Protein AF-A0A7Z7N6D3-F1 (afdb_monomer_lite)

Sequence (95 aa):
MSTLKFSQSADIDGAKLLPSHLADSELDHLERVIESFARSNKPHMLGWLDDGYWQKRVRTLAEENDLVATQRQRVLRLLDLLERKAVLSERSRAA

Secondary structure (DSSP, 8-state):
------------SS--PBPHHHHHHHHHHHHHHHHHHHH---TTTTTT--HHHHHHHHHHHHHHB---HHHHHHHHHHHHHHHHHHHHHHHHH--

pLDDT: mean 77.58, std 18.06, range [36.41, 97.5]

Organism: NCBI:txid1777142

Radius of gyration: 15.86 Å; chains: 1; bounding box: 35×38×42 Å

Structure (mmCIF, N/CA/C/O backbone):
data_AF-A0A7Z7N6D3-F1
#
_entry.id   AF-A0A7Z7N6D3-F1
#
loop_
_atom_site.group_PDB
_atom_site.id
_atom_site.type_symbol
_atom_site.label_atom_id
_atom_site.label_alt_id
_atom_site.label_comp_id
_atom_site.label_asym_id
_atom_site.label_entity_id
_atom_site.label_seq_id
_atom_site.pdbx_PDB_ins_code
_atom_site.Cartn_x
_atom_site.Cartn_y
_atom_site.Cartn_z
_atom_site.occupancy
_atom_site.B_iso_or_equiv
_atom_site.auth_seq_id
_atom_site.auth_comp_id
_atom_site.auth_asym_id
_atom_site.auth_atom_id
_atom_site.pdbx_PDB_model_num
ATOM 1 N N . MET A 1 1 ? -15.584 30.157 -0.700 1.00 36.41 1 MET A N 1
ATOM 2 C CA . MET A 1 1 ? -16.123 28.813 -0.399 1.00 36.41 1 MET A CA 1
ATOM 3 C C . MET A 1 1 ? -15.559 27.867 -1.451 1.00 36.41 1 MET A C 1
ATOM 5 O O . MET A 1 1 ? -15.897 28.050 -2.604 1.00 36.41 1 MET A O 1
ATOM 9 N N . SER A 1 2 ? -14.627 26.951 -1.223 1.00 38.88 2 SER A N 1
ATOM 10 C CA . SER A 1 2 ? -13.897 26.524 -0.032 1.00 38.88 2 SER A CA 1
ATOM 11 C C . SER A 1 2 ? -12.512 26.076 -0.506 1.00 38.88 2 SER A C 1
ATOM 13 O O . SER A 1 2 ? -12.404 25.261 -1.416 1.00 38.88 2 SER A O 1
ATOM 15 N N . THR A 1 3 ? -11.457 26.630 0.081 1.00 43.69 3 THR A N 1
ATOM 16 C CA . THR A 1 3 ? -10.079 26.155 -0.071 1.00 43.69 3 THR A CA 1
ATOM 17 C C . THR A 1 3 ? -9.839 25.059 0.955 1.00 43.69 3 THR A C 1
ATOM 19 O O . THR A 1 3 ? -9.786 25.355 2.146 1.00 43.69 3 THR A O 1
ATOM 22 N N . LEU A 1 4 ? -9.658 23.815 0.517 1.00 44.19 4 LEU A N 1
ATOM 23 C CA . LEU A 1 4 ? -9.036 22.784 1.348 1.00 44.19 4 LEU A CA 1
ATOM 24 C C . LEU A 1 4 ? -7.633 22.532 0.809 1.00 44.19 4 LEU A C 1
ATOM 26 O O . LEU A 1 4 ? -7.397 21.709 -0.070 1.00 44.19 4 LEU A O 1
ATOM 30 N N . LYS A 1 5 ? -6.710 23.340 1.326 1.00 43.78 5 LYS A N 1
ATOM 31 C CA . LYS A 1 5 ? -5.272 23.168 1.184 1.00 43.78 5 LYS A CA 1
ATOM 32 C C . LYS A 1 5 ? -4.831 22.287 2.349 1.00 43.78 5 LYS A C 1
ATOM 34 O O . LYS A 1 5 ? -4.609 22.792 3.443 1.00 43.78 5 LYS A O 1
ATOM 39 N N . PHE A 1 6 ? -4.745 20.978 2.128 1.00 46.53 6 PHE A N 1
ATOM 40 C CA . PHE A 1 6 ? -4.064 20.084 3.063 1.00 46.53 6 PHE A CA 1
ATOM 41 C C . PHE A 1 6 ? -2.556 20.256 2.870 1.00 46.53 6 PHE A C 1
ATOM 43 O O . PHE A 1 6 ? -1.911 19.549 2.105 1.00 46.53 6 PHE A O 1
ATOM 50 N N . SER A 1 7 ? -2.007 21.272 3.528 1.00 52.53 7 SER A N 1
ATOM 51 C CA . SER A 1 7 ? -0.599 21.296 3.897 1.00 52.53 7 SER A CA 1
ATOM 52 C C . SER A 1 7 ? -0.546 20.983 5.381 1.00 52.53 7 SER A C 1
ATOM 54 O O . SER A 1 7 ? -0.915 21.836 6.183 1.00 52.53 7 SER A O 1
ATOM 56 N N . GLN A 1 8 ? -0.092 19.790 5.750 1.00 50.78 8 GLN A N 1
ATOM 57 C CA . GLN A 1 8 ? 0.455 19.608 7.086 1.00 50.78 8 GLN A CA 1
ATOM 58 C C . GLN A 1 8 ? 1.721 18.765 7.020 1.00 50.78 8 GLN A C 1
ATOM 60 O O . GLN A 1 8 ? 1.711 17.568 6.752 1.00 50.78 8 GLN A O 1
ATOM 65 N N . SER A 1 9 ? 2.809 19.504 7.185 1.00 45.44 9 SER A N 1
ATOM 66 C CA . SER A 1 9 ? 4.172 19.083 7.436 1.00 45.44 9 SER A CA 1
ATOM 67 C C . SER A 1 9 ? 4.249 18.233 8.703 1.00 45.44 9 SER A C 1
ATOM 69 O O . SER A 1 9 ? 3.493 18.450 9.646 1.00 45.44 9 SER A O 1
ATOM 71 N N . ALA A 1 10 ? 5.186 17.291 8.688 1.00 55.03 10 ALA A N 1
ATOM 72 C CA . ALA A 1 10 ? 5.483 16.342 9.746 1.00 55.03 10 ALA A CA 1
ATOM 73 C C . ALA A 1 10 ? 5.782 16.995 11.106 1.00 55.03 10 ALA A C 1
ATOM 75 O O . ALA A 1 10 ? 6.723 17.776 11.212 1.00 55.03 10 ALA A O 1
ATOM 76 N N . ASP A 1 11 ? 5.053 16.552 12.130 1.00 46.69 11 ASP A N 1
AT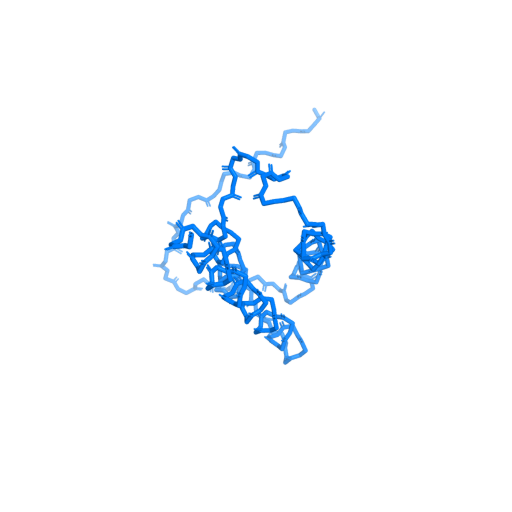OM 77 C CA . ASP A 1 11 ? 5.488 16.563 13.525 1.00 46.69 11 ASP A CA 1
ATOM 78 C C . ASP A 1 11 ? 5.515 15.101 14.002 1.00 46.69 11 ASP A C 1
ATOM 80 O O . ASP A 1 11 ? 4.487 14.439 14.164 1.00 46.69 11 ASP A O 1
ATOM 84 N N . ILE A 1 12 ? 6.732 14.573 14.124 1.00 60.69 12 ILE A N 1
ATOM 85 C CA . ILE A 1 12 ? 7.053 13.243 14.639 1.00 60.69 12 ILE A CA 1
ATOM 86 C C . ILE A 1 12 ? 7.218 13.397 16.149 1.00 60.69 12 ILE A C 1
ATOM 88 O O . ILE A 1 12 ? 8.270 13.838 16.583 1.00 60.69 12 ILE A O 1
ATOM 92 N N . ASP A 1 13 ? 6.169 13.104 16.918 1.00 47.31 13 ASP A N 1
ATOM 93 C CA . ASP A 1 13 ? 6.244 12.602 18.300 1.00 47.31 13 ASP A CA 1
ATOM 94 C C . ASP A 1 13 ? 4.817 12.277 18.782 1.00 47.31 13 ASP A C 1
ATOM 96 O O . ASP A 1 13 ? 4.023 13.152 19.122 1.00 47.31 13 ASP A O 1
ATOM 100 N N . GLY A 1 14 ? 4.446 10.991 18.742 1.00 49.50 14 GLY A N 1
ATOM 101 C CA . GLY A 1 14 ? 3.125 10.508 19.176 1.00 49.50 14 GLY A CA 1
ATOM 102 C C . GLY A 1 14 ? 1.998 10.623 18.140 1.00 49.50 14 GLY A C 1
ATOM 103 O O . GLY A 1 14 ? 0.833 10.739 18.523 1.00 49.50 14 GLY A O 1
ATOM 104 N N . ALA A 1 15 ? 2.317 10.597 16.840 1.00 58.88 15 ALA A N 1
ATOM 105 C CA . ALA A 1 15 ? 1.329 10.691 15.768 1.00 58.88 15 ALA A CA 1
ATOM 106 C C . ALA A 1 15 ? 0.293 9.559 15.876 1.00 58.88 15 ALA A C 1
ATOM 108 O O . ALA A 1 15 ? 0.568 8.389 15.606 1.00 58.88 15 ALA A O 1
ATOM 109 N N . LYS A 1 16 ? -0.919 9.923 16.300 1.00 78.56 16 LYS A N 1
ATOM 110 C CA . LYS A 1 16 ? -2.088 9.051 16.266 1.00 78.56 16 LYS A CA 1
ATOM 111 C C . LYS A 1 16 ? -2.316 8.674 14.804 1.00 78.56 16 LYS A C 1
ATOM 113 O O . LYS A 1 16 ? -2.714 9.530 14.017 1.00 78.56 16 LYS A O 1
ATOM 118 N N . LEU A 1 17 ? -2.011 7.422 14.464 1.00 86.94 17 LEU A N 1
ATOM 119 C CA . LEU A 1 17 ? -2.223 6.870 13.131 1.00 86.94 17 LEU A CA 1
ATOM 120 C C . LEU A 1 17 ? -3.625 7.223 12.624 1.00 86.94 17 LEU A C 1
ATOM 122 O O . LEU A 1 17 ? -4.598 7.251 13.392 1.00 86.94 17 LEU A O 1
ATOM 126 N N . LEU A 1 18 ? -3.725 7.488 11.325 1.00 88.94 18 LEU A N 1
ATOM 127 C CA . LEU A 1 18 ? -5.000 7.740 10.679 1.00 88.94 18 LEU A CA 1
ATOM 128 C C . LEU A 1 18 ? -5.917 6.514 10.838 1.00 88.94 18 LEU A C 1
ATOM 130 O O . LEU A 1 18 ? -5.445 5.375 10.802 1.00 88.94 18 LEU A O 1
ATOM 134 N N . PRO A 1 19 ? -7.232 6.713 11.030 1.00 89.00 19 PRO A N 1
ATOM 135 C CA . PRO A 1 19 ? -8.165 5.605 11.177 1.00 89.00 19 PRO A CA 1
ATOM 136 C C . PRO A 1 19 ? -8.144 4.640 9.986 1.00 89.00 19 PRO A C 1
ATOM 138 O O . PRO A 1 19 ? -8.138 5.071 8.835 1.00 89.00 19 PRO A O 1
ATOM 141 N N . SER A 1 20 ? -8.277 3.341 10.263 1.00 89.25 20 SER A N 1
ATOM 142 C CA . SER A 1 20 ? -8.322 2.272 9.253 1.00 89.25 20 SER A CA 1
ATOM 143 C C . SER A 1 20 ? -9.291 2.534 8.095 1.00 89.25 20 SER A C 1
ATOM 145 O O . SER A 1 20 ? -8.976 2.218 6.953 1.00 89.25 20 SER A O 1
ATOM 147 N N . HIS A 1 21 ? -10.456 3.139 8.345 1.00 88.31 21 HIS A N 1
ATOM 148 C CA . HIS A 1 21 ? -11.445 3.397 7.292 1.00 88.31 21 HIS A CA 1
ATOM 149 C C . HIS A 1 21 ? -10.946 4.366 6.204 1.00 88.31 21 HIS A C 1
ATOM 151 O O . HIS A 1 21 ? -11.445 4.320 5.082 1.00 88.31 21 HIS A O 1
ATOM 157 N N . LEU A 1 22 ? -9.967 5.228 6.509 1.00 89.44 22 LEU A N 1
ATOM 158 C CA . LEU A 1 22 ? -9.354 6.116 5.516 1.00 89.44 22 LEU A CA 1
ATOM 159 C C . LEU A 1 22 ? -8.434 5.343 4.566 1.00 89.44 22 LEU A C 1
ATOM 161 O O . LEU A 1 22 ? -8.368 5.659 3.379 1.00 89.44 22 LEU A O 1
ATOM 165 N N . ALA A 1 23 ? -7.799 4.278 5.060 1.00 9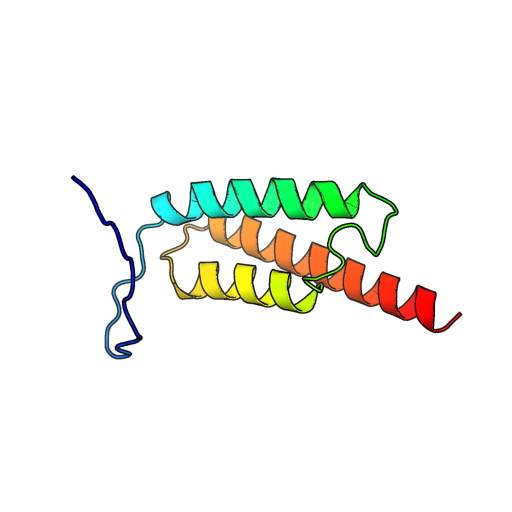2.56 23 ALA A N 1
ATOM 166 C CA . ALA A 1 23 ? -6.933 3.430 4.255 1.00 92.56 23 ALA A CA 1
ATOM 167 C C . ALA A 1 23 ? -7.703 2.609 3.211 1.00 92.56 23 ALA A C 1
ATOM 169 O O . ALA A 1 23 ? -7.142 2.309 2.163 1.00 92.56 23 ALA A O 1
ATOM 170 N N . ASP A 1 24 ? -8.971 2.252 3.447 1.00 92.00 24 ASP A N 1
ATOM 171 C CA . ASP A 1 24 ? -9.713 1.380 2.524 1.00 92.00 24 ASP A CA 1
ATOM 172 C C . ASP A 1 24 ? -9.899 2.003 1.139 1.00 92.00 24 ASP A C 1
ATOM 174 O O . ASP A 1 24 ? -9.637 1.341 0.135 1.00 92.00 24 ASP A O 1
ATOM 178 N N . SER A 1 25 ? -10.288 3.280 1.065 1.00 91.19 25 SER A N 1
ATOM 179 C CA . SER A 1 25 ? -10.465 3.959 -0.227 1.00 91.19 25 SER A CA 1
ATOM 180 C C . SER A 1 25 ? -9.140 4.128 -0.972 1.00 91.19 25 SER A C 1
ATOM 182 O O . SER A 1 25 ? -9.113 4.055 -2.203 1.00 91.19 25 SER A O 1
ATOM 184 N N . GLU A 1 26 ? -8.046 4.380 -0.250 1.00 92.62 26 GLU A N 1
ATOM 185 C CA . GLU A 1 26 ? -6.723 4.478 -0.865 1.00 92.62 26 GLU A CA 1
ATOM 186 C C . GLU A 1 26 ? -6.227 3.106 -1.338 1.00 92.62 26 GLU A C 1
ATOM 188 O O . GLU A 1 26 ? -5.704 2.996 -2.447 1.00 92.62 26 GLU A O 1
ATOM 193 N N . LEU A 1 27 ? -6.450 2.046 -0.556 1.00 95.12 27 LEU A N 1
ATOM 194 C CA . LEU A 1 27 ? -6.116 0.674 -0.938 1.00 95.12 27 LEU A CA 1
ATOM 195 C C . LEU A 1 27 ? -6.898 0.222 -2.172 1.00 95.12 27 LEU A C 1
ATOM 197 O O . LEU A 1 27 ? -6.292 -0.316 -3.094 1.00 95.12 27 LEU A O 1
ATOM 201 N N . ASP A 1 28 ? -8.200 0.503 -2.244 1.00 94.69 28 ASP A N 1
ATOM 202 C CA . ASP A 1 28 ? -9.024 0.211 -3.425 1.00 94.69 28 ASP A CA 1
ATOM 203 C C . ASP A 1 28 ? -8.474 0.893 -4.685 1.00 94.69 28 ASP A C 1
ATOM 205 O O . ASP A 1 28 ? -8.452 0.312 -5.776 1.00 94.69 28 ASP A O 1
ATOM 209 N N . HIS A 1 29 ? -8.041 2.150 -4.551 1.00 92.12 29 HIS A N 1
ATOM 210 C CA . HIS A 1 29 ? -7.444 2.893 -5.652 1.00 92.12 29 HIS A CA 1
ATOM 211 C C . HIS A 1 29 ? -6.117 2.266 -6.090 1.00 92.12 29 HIS A C 1
ATOM 213 O O . HIS A 1 29 ? -5.940 1.981 -7.277 1.00 92.12 29 HIS A O 1
ATOM 219 N N . LEU A 1 30 ? -5.215 2.008 -5.139 1.00 91.62 30 LEU A N 1
ATOM 220 C CA . LEU A 1 30 ? -3.906 1.409 -5.398 1.00 91.62 30 LEU A CA 1
ATOM 221 C C . LEU A 1 30 ? -4.034 0.022 -6.034 1.00 91.62 30 LEU A C 1
ATOM 223 O O . LEU A 1 30 ? -3.338 -0.261 -7.005 1.00 91.62 30 LEU A O 1
ATOM 227 N N . GLU A 1 31 ? -4.955 -0.815 -5.560 1.00 93.38 31 GLU A N 1
ATOM 228 C CA . GLU A 1 31 ? -5.229 -2.133 -6.137 1.00 93.38 31 GLU A CA 1
ATOM 229 C C . GLU A 1 31 ? -5.666 -2.034 -7.593 1.00 93.38 31 GLU A C 1
ATOM 231 O O . GLU A 1 31 ? -5.037 -2.634 -8.464 1.00 93.38 31 GLU A O 1
ATOM 236 N N . ARG A 1 32 ? -6.685 -1.225 -7.895 1.00 90.62 32 ARG A N 1
ATOM 237 C CA . ARG A 1 32 ? -7.171 -1.078 -9.276 1.00 90.62 32 ARG A CA 1
ATOM 238 C C . ARG A 1 32 ? -6.080 -0.578 -10.213 1.00 90.62 32 ARG A C 1
ATOM 240 O O . ARG A 1 32 ? -5.954 -1.075 -11.331 1.00 90.62 32 ARG A O 1
ATOM 247 N N . VAL A 1 33 ? -5.306 0.403 -9.762 1.00 86.75 33 VAL A N 1
ATOM 248 C CA . VAL A 1 33 ? -4.243 1.037 -10.540 1.00 86.75 33 VAL A CA 1
ATOM 249 C C . VAL A 1 33 ? -3.107 0.041 -10.796 1.00 86.75 33 VAL A C 1
ATOM 251 O O . VAL A 1 33 ? -2.784 -0.231 -11.954 1.00 86.75 33 VAL A O 1
ATOM 254 N N . ILE A 1 34 ? -2.577 -0.597 -9.750 1.00 84.75 34 ILE A N 1
ATOM 255 C CA . ILE A 1 34 ? -1.460 -1.544 -9.861 1.00 84.75 34 ILE A CA 1
ATOM 256 C C . ILE A 1 34 ? -1.870 -2.810 -10.631 1.00 84.75 34 ILE A C 1
ATOM 258 O O . ILE A 1 34 ? -1.114 -3.273 -11.488 1.00 84.75 34 ILE A O 1
ATOM 262 N N . GLU A 1 35 ? -3.069 -3.355 -10.407 1.00 84.81 35 GLU A N 1
ATOM 263 C CA . GLU A 1 35 ? -3.558 -4.517 -11.159 1.00 84.81 35 GLU A CA 1
ATOM 264 C C . GLU A 1 35 ? -3.843 -4.200 -12.631 1.00 84.81 35 GLU A C 1
ATOM 266 O O . GLU A 1 35 ? -3.639 -5.050 -13.503 1.00 84.81 35 GLU A O 1
ATOM 271 N N . SER A 1 36 ? -4.346 -2.999 -12.932 1.00 81.38 36 SER A N 1
ATOM 272 C CA . SER A 1 36 ? -4.518 -2.547 -14.316 1.00 81.38 36 SER A CA 1
ATOM 273 C C . SER A 1 36 ? -3.170 -2.542 -15.041 1.00 81.38 36 SER A C 1
ATOM 275 O O . SER A 1 36 ? -3.057 -3.082 -16.144 1.00 81.38 36 SER A O 1
ATOM 277 N N . PHE A 1 37 ? -2.111 -2.062 -14.379 1.00 74.19 37 PHE A N 1
ATOM 278 C CA . PHE A 1 37 ? -0.759 -2.105 -14.935 1.00 74.19 37 PHE A CA 1
ATOM 279 C C . PHE A 1 37 ? -0.203 -3.511 -15.066 1.00 74.19 37 PHE A C 1
ATOM 281 O O . PHE A 1 37 ? 0.428 -3.810 -16.073 1.00 74.19 37 PHE A O 1
ATOM 288 N N . ALA A 1 38 ? -0.429 -4.373 -14.073 1.00 71.62 38 ALA A N 1
ATOM 289 C CA . ALA A 1 38 ? 0.012 -5.762 -14.126 1.00 71.62 38 ALA A CA 1
ATOM 290 C C . ALA A 1 38 ? -0.601 -6.510 -15.322 1.00 71.62 38 ALA A C 1
ATOM 292 O O . ALA A 1 38 ? 0.048 -7.372 -15.907 1.00 71.62 38 ALA A O 1
ATOM 293 N N . ARG A 1 39 ? -1.831 -6.151 -15.714 1.00 76.31 39 ARG A N 1
ATOM 294 C CA . ARG A 1 39 ? -2.508 -6.699 -16.897 1.00 76.31 39 ARG A CA 1
ATOM 295 C C . ARG A 1 39 ? -2.061 -6.048 -18.204 1.00 76.31 39 ARG A C 1
ATOM 297 O O . ARG A 1 39 ? -2.080 -6.700 -19.247 1.00 76.31 39 ARG A O 1
ATOM 304 N N . SER A 1 40 ? -1.670 -4.776 -18.185 1.00 67.62 40 SER A N 1
ATOM 305 C CA . SER A 1 40 ? -1.184 -4.099 -19.384 1.00 67.62 40 SER A CA 1
ATOM 306 C C . SER A 1 40 ? 0.271 -4.486 -19.668 1.00 67.62 40 SER A C 1
ATOM 308 O O . SER A 1 40 ? 1.169 -4.122 -18.916 1.00 67.62 40 SER A O 1
ATOM 310 N N . ASN A 1 41 ? 0.544 -5.136 -20.802 1.00 59.84 41 ASN A N 1
ATOM 311 C CA . ASN A 1 41 ? 1.914 -5.405 -21.274 1.00 59.84 41 ASN A CA 1
ATOM 312 C C . ASN A 1 41 ? 2.628 -4.132 -21.788 1.00 59.84 41 ASN A C 1
ATOM 314 O O . ASN A 1 41 ? 3.367 -4.167 -22.767 1.00 59.84 41 ASN A O 1
ATOM 318 N N . LYS A 1 42 ? 2.328 -2.973 -21.190 1.00 60.81 42 LYS A N 1
ATOM 319 C CA . LYS A 1 42 ? 2.865 -1.660 -21.543 1.00 60.81 42 LYS A CA 1
ATOM 320 C C . LYS A 1 42 ? 3.750 -1.189 -20.389 1.00 60.81 42 LYS A C 1
ATOM 322 O O . LYS A 1 42 ? 3.233 -0.573 -19.457 1.00 60.81 42 LYS A O 1
ATOM 327 N N . PRO A 1 43 ? 5.074 -1.420 -20.460 1.00 55.50 43 PRO A N 1
ATOM 328 C CA . PRO A 1 43 ? 6.028 -0.999 -19.430 1.00 55.50 43 PRO A CA 1
ATOM 329 C C . PRO A 1 43 ? 5.987 0.508 -19.123 1.00 55.50 43 PRO A C 1
ATOM 331 O O . PRO A 1 43 ? 6.466 0.948 -18.089 1.00 55.50 43 PRO A O 1
ATOM 334 N N . HIS A 1 44 ? 5.427 1.301 -20.038 1.00 52.66 44 HIS A N 1
ATOM 335 C CA . HIS A 1 44 ? 5.494 2.763 -20.069 1.00 52.66 44 HIS A CA 1
ATOM 336 C C . HIS A 1 44 ? 4.138 3.448 -19.832 1.00 52.66 44 HIS A C 1
ATOM 338 O O . HIS A 1 44 ? 4.036 4.660 -20.001 1.00 52.66 44 HIS A O 1
ATOM 344 N N . MET A 1 45 ? 3.076 2.717 -19.458 1.00 52.53 45 MET A N 1
ATOM 345 C CA . MET A 1 45 ? 1.747 3.335 -19.304 1.00 52.53 45 MET A CA 1
ATOM 346 C C . MET A 1 45 ? 1.645 4.341 -18.143 1.00 52.53 45 MET A C 1
ATOM 348 O O . MET A 1 45 ? 0.694 5.115 -18.088 1.00 52.53 45 MET A O 1
ATOM 352 N N . LEU A 1 46 ? 2.674 4.417 -17.298 1.00 48.81 46 LEU A N 1
ATOM 353 C CA . LEU A 1 46 ? 2.962 5.571 -16.456 1.00 48.81 46 LEU A CA 1
ATOM 354 C C . LEU A 1 46 ? 4.385 6.056 -16.720 1.00 48.81 46 LEU A C 1
ATOM 356 O O . LEU A 1 46 ? 5.254 5.910 -15.868 1.00 48.81 46 LEU A O 1
ATOM 360 N N . GLY A 1 47 ? 4.635 6.650 -17.885 1.00 47.53 47 GLY A N 1
ATOM 361 C CA . GLY A 1 47 ? 5.932 7.224 -18.275 1.00 47.53 47 GLY A CA 1
ATOM 362 C C . GLY A 1 47 ? 6.491 8.335 -17.364 1.00 47.53 47 GLY A C 1
ATOM 363 O O . GLY A 1 47 ? 7.346 9.091 -17.804 1.00 47.53 47 GLY A O 1
ATOM 364 N N . TRP A 1 48 ? 6.021 8.454 -16.120 1.00 53.84 48 TRP A N 1
ATOM 365 C CA . TRP A 1 48 ? 6.451 9.431 -15.123 1.00 53.84 48 TRP A CA 1
ATOM 366 C C . TRP A 1 48 ? 6.578 8.881 -13.689 1.00 53.84 48 TRP A C 1
ATOM 368 O O . TRP A 1 48 ? 7.243 9.520 -12.880 1.00 53.84 48 TRP A O 1
ATOM 378 N N . LEU A 1 49 ? 5.992 7.721 -13.352 1.00 65.19 49 LEU A N 1
ATOM 379 C CA . LEU A 1 49 ? 6.033 7.158 -11.993 1.00 65.19 49 LEU A CA 1
ATOM 380 C C . LEU A 1 49 ? 6.468 5.691 -12.054 1.00 65.19 49 LEU A C 1
ATOM 382 O O . LEU A 1 49 ? 5.727 4.841 -12.549 1.00 65.19 49 LEU A O 1
ATOM 386 N N 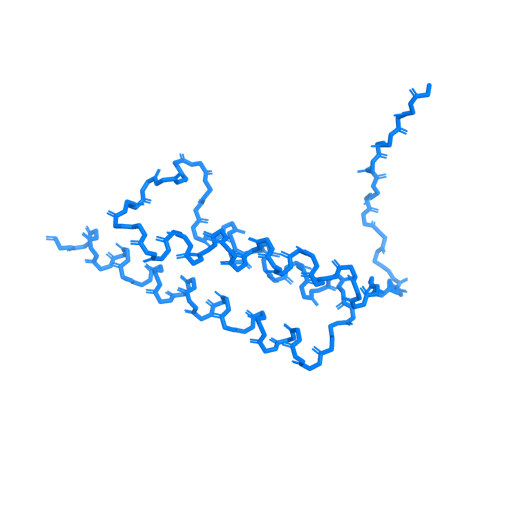. ASP A 1 50 ? 7.688 5.427 -11.585 1.00 73.12 50 ASP A N 1
ATOM 387 C CA . ASP A 1 50 ? 8.319 4.107 -11.604 1.00 73.12 50 ASP A CA 1
ATOM 388 C C . ASP A 1 50 ? 7.742 3.144 -10.545 1.00 73.12 50 ASP A C 1
ATOM 390 O O . ASP A 1 50 ? 6.945 3.520 -9.681 1.00 73.12 50 ASP A O 1
ATOM 394 N N . ASP A 1 51 ? 8.136 1.868 -10.611 1.00 75.44 51 ASP A N 1
ATOM 395 C CA . ASP A 1 51 ? 7.730 0.859 -9.622 1.00 75.44 51 ASP A CA 1
ATOM 396 C C . ASP A 1 51 ? 8.154 1.259 -8.185 1.00 75.44 51 ASP A C 1
ATOM 398 O O . ASP A 1 51 ? 7.465 0.925 -7.218 1.00 75.44 51 ASP A O 1
ATOM 402 N N . GLY A 1 52 ? 9.237 2.034 -8.034 1.00 82.69 52 GLY A N 1
ATOM 403 C CA . GLY A 1 52 ? 9.729 2.544 -6.752 1.00 82.69 52 GLY A CA 1
ATOM 404 C C . GLY A 1 52 ? 8.801 3.584 -6.118 1.00 82.69 52 GLY A C 1
ATOM 405 O O . GLY A 1 52 ? 8.577 3.559 -4.905 1.00 82.69 52 GLY A O 1
ATOM 406 N N . TYR A 1 53 ? 8.188 4.451 -6.924 1.00 86.38 53 TYR A N 1
ATOM 407 C CA . TYR A 1 53 ? 7.162 5.388 -6.478 1.00 86.38 53 TYR A CA 1
ATOM 408 C C . TYR A 1 53 ? 5.967 4.645 -5.877 1.00 86.38 53 TYR A C 1
ATOM 410 O O . TYR A 1 53 ? 5.529 4.971 -4.771 1.00 86.38 53 TYR A O 1
ATOM 418 N N . TRP A 1 54 ? 5.464 3.619 -6.568 1.00 88.12 54 TRP A N 1
ATOM 419 C CA . TRP A 1 54 ? 4.314 2.847 -6.093 1.00 88.12 54 TRP A CA 1
ATOM 420 C C . TRP A 1 54 ? 4.636 2.070 -4.819 1.00 88.12 54 TRP A C 1
ATOM 422 O O . TRP A 1 54 ? 3.835 2.081 -3.884 1.00 88.12 54 TRP A O 1
ATOM 432 N N . GLN A 1 55 ? 5.828 1.471 -4.729 1.00 90.19 55 GLN A N 1
ATOM 433 C CA . GLN A 1 55 ? 6.284 0.819 -3.500 1.00 90.19 55 GLN A CA 1
ATOM 434 C C . GLN A 1 55 ? 6.344 1.806 -2.334 1.00 90.19 55 GLN A C 1
ATOM 436 O O . GLN A 1 55 ? 5.865 1.496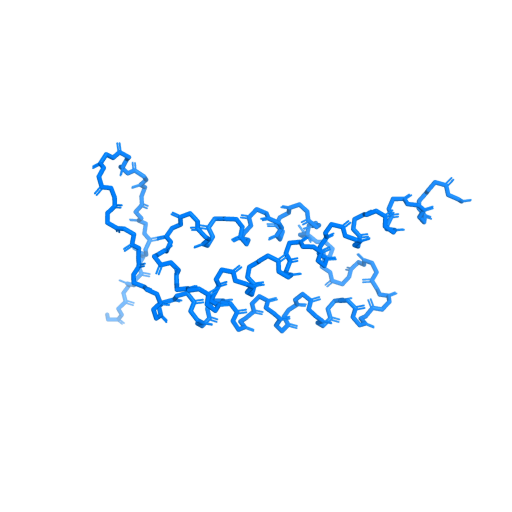 -1.242 1.00 90.19 55 GLN A O 1
ATOM 441 N N . LYS A 1 56 ? 6.890 3.006 -2.563 1.00 91.94 56 LYS A N 1
ATOM 442 C CA . LYS A 1 56 ? 6.933 4.057 -1.545 1.00 91.94 56 LYS A CA 1
ATOM 443 C C . LYS A 1 56 ? 5.527 4.458 -1.113 1.00 91.94 56 LYS A C 1
ATOM 445 O O . LYS A 1 56 ? 5.269 4.501 0.082 1.00 91.94 56 LYS A O 1
ATOM 450 N N . ARG A 1 57 ? 4.600 4.685 -2.051 1.00 92.00 57 ARG A N 1
ATOM 451 C CA . ARG A 1 57 ? 3.225 5.090 -1.714 1.00 92.00 57 ARG A CA 1
ATOM 452 C C . ARG A 1 57 ? 2.491 4.027 -0.895 1.00 92.00 57 ARG A C 1
ATOM 454 O O . ARG A 1 57 ? 1.836 4.379 0.081 1.00 92.00 57 ARG A O 1
ATOM 461 N N . VAL A 1 58 ? 2.637 2.748 -1.248 1.00 93.62 58 VAL A N 1
ATOM 462 C CA . VAL A 1 58 ? 2.039 1.633 -0.492 1.00 93.62 58 VAL A CA 1
ATOM 463 C C . VAL A 1 58 ? 2.635 1.531 0.920 1.00 93.62 58 VAL A C 1
ATOM 465 O O . VAL A 1 58 ? 1.891 1.317 1.875 1.00 93.62 58 VAL A O 1
ATOM 468 N N . ARG A 1 59 ? 3.954 1.725 1.081 1.00 94.12 59 ARG A N 1
ATOM 469 C CA . ARG A 1 59 ? 4.608 1.753 2.404 1.00 94.12 59 ARG A CA 1
ATOM 470 C C . ARG A 1 59 ? 4.143 2.938 3.247 1.00 94.12 59 ARG A C 1
ATOM 472 O O . ARG A 1 59 ? 3.752 2.736 4.388 1.00 94.12 59 ARG A O 1
ATOM 479 N N . THR A 1 60 ? 4.098 4.135 2.664 1.00 94.38 60 THR A N 1
ATOM 480 C CA . THR A 1 60 ? 3.619 5.346 3.342 1.00 94.38 60 THR A CA 1
ATOM 481 C C . THR A 1 60 ? 2.185 5.178 3.842 1.00 94.38 60 THR A C 1
ATOM 483 O O . THR A 1 60 ? 1.907 5.504 4.988 1.00 94.38 60 THR A O 1
ATOM 486 N N . LEU A 1 61 ? 1.289 4.576 3.051 1.00 94.31 61 LEU A N 1
ATOM 487 C CA . LEU A 1 61 ? -0.069 4.270 3.511 1.00 94.31 61 LEU A CA 1
ATOM 488 C C . LEU A 1 61 ? -0.070 3.387 4.769 1.00 94.31 61 LEU A C 1
ATOM 490 O O . LEU A 1 61 ? -0.862 3.622 5.680 1.00 94.31 61 LEU A O 1
ATOM 494 N N . ALA A 1 62 ? 0.812 2.388 4.835 1.00 94.00 62 ALA A N 1
ATOM 495 C CA . ALA A 1 62 ? 0.917 1.494 5.987 1.00 94.00 62 ALA A CA 1
ATOM 496 C C . ALA A 1 62 ? 1.558 2.144 7.220 1.00 94.00 62 ALA A C 1
ATOM 498 O O . ALA A 1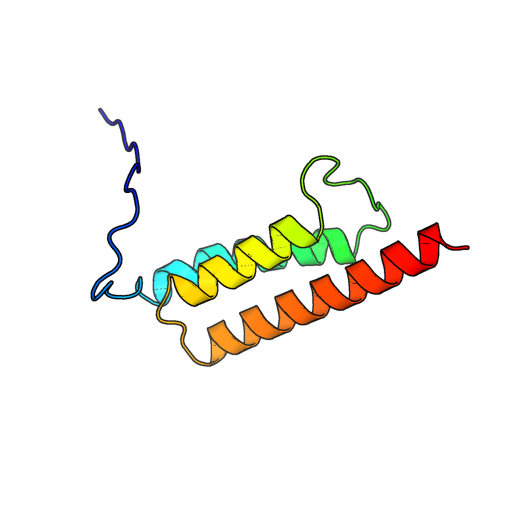 62 ? 1.251 1.745 8.339 1.00 94.00 62 ALA A O 1
ATOM 499 N N . GLU A 1 63 ? 2.434 3.126 7.016 1.00 94.12 63 GLU A N 1
ATOM 500 C CA . GLU A 1 63 ? 3.067 3.906 8.083 1.00 94.12 63 GLU A CA 1
ATOM 501 C C . GLU A 1 63 ? 2.127 4.983 8.645 1.00 94.12 63 GLU A C 1
ATOM 503 O O . GLU A 1 63 ? 2.187 5.283 9.833 1.00 94.12 63 GLU A O 1
ATOM 508 N N . GLU A 1 64 ? 1.246 5.549 7.815 1.00 93.62 64 GLU A N 1
ATOM 509 C CA . GLU A 1 64 ? 0.352 6.654 8.191 1.00 93.62 64 GLU A CA 1
ATOM 510 C C . GLU A 1 64 ? -0.973 6.192 8.822 1.00 93.62 64 GLU A C 1
ATOM 512 O O . GLU A 1 64 ? -1.625 6.982 9.505 1.00 93.62 64 GLU A O 1
ATOM 517 N N . ASN A 1 65 ? -1.393 4.937 8.615 1.00 93.81 65 ASN A N 1
ATOM 518 C CA . ASN A 1 65 ? -2.724 4.447 8.998 1.00 93.81 65 ASN A CA 1
ATOM 519 C C . ASN A 1 65 ? -2.672 3.268 9.983 1.00 93.81 65 ASN A C 1
ATOM 521 O O . ASN A 1 65 ? -1.830 2.377 9.877 1.00 93.81 65 ASN A O 1
ATOM 525 N N . ASP A 1 66 ? -3.645 3.200 10.896 1.00 93.56 66 ASP A N 1
ATOM 526 C CA . ASP A 1 66 ? -3.827 2.075 11.819 1.00 93.56 66 ASP A CA 1
ATOM 527 C C . ASP A 1 66 ? -4.519 0.916 11.102 1.00 93.56 66 ASP A C 1
ATOM 529 O O . ASP A 1 66 ? -5.725 0.697 11.218 1.00 93.56 66 ASP A O 1
ATOM 533 N N . LEU A 1 67 ? -3.754 0.211 10.270 1.00 94.69 67 LEU A N 1
ATOM 534 C CA . LEU A 1 67 ? -4.302 -0.820 9.401 1.00 94.69 67 LEU A CA 1
ATOM 535 C C . LEU A 1 67 ? -4.841 -2.015 10.190 1.00 94.69 67 LEU A C 1
ATOM 537 O O . LEU A 1 67 ? -4.133 -2.611 11.002 1.00 94.69 67 LEU A O 1
ATOM 541 N N . VAL A 1 68 ? -6.046 -2.475 9.855 1.00 94.88 68 VAL A N 1
ATOM 542 C CA . VAL A 1 68 ? -6.541 -3.771 10.348 1.00 94.88 68 VAL A CA 1
ATOM 543 C C . VAL A 1 68 ? -5.860 -4.936 9.620 1.00 94.88 68 VAL A C 1
ATOM 545 O O . VAL A 1 68 ? -5.248 -4.765 8.565 1.00 94.88 68 VAL A O 1
ATOM 548 N N . ALA A 1 69 ? -5.980 -6.156 10.155 1.00 96.00 69 ALA A N 1
ATOM 549 C CA . ALA A 1 69 ? -5.317 -7.345 9.606 1.00 96.00 69 ALA A CA 1
ATOM 550 C C . ALA A 1 69 ? -5.564 -7.538 8.096 1.00 96.00 69 ALA A C 1
ATOM 552 O O . ALA A 1 69 ? -4.615 -7.748 7.340 1.00 96.00 69 ALA A O 1
ATOM 553 N N . THR A 1 70 ? -6.810 -7.378 7.644 1.00 95.75 70 THR A N 1
ATOM 554 C CA . THR A 1 70 ? -7.177 -7.478 6.224 1.00 95.75 70 THR A CA 1
ATOM 555 C C . THR A 1 70 ? -6.467 -6.425 5.369 1.00 95.75 70 THR A C 1
ATOM 557 O O . THR A 1 70 ? -5.952 -6.738 4.300 1.00 95.75 70 THR A O 1
ATOM 560 N N . GLN A 1 71 ? -6.368 -5.183 5.847 1.00 96.94 71 GLN A N 1
ATOM 561 C CA . GLN A 1 71 ? -5.683 -4.097 5.139 1.00 96.94 71 GLN A CA 1
ATOM 562 C C . GLN A 1 71 ? -4.172 -4.333 5.061 1.00 96.94 71 GLN A C 1
ATOM 564 O O . GLN A 1 71 ? -3.569 -4.137 4.010 1.00 96.94 71 GLN A O 1
ATOM 569 N N . ARG A 1 72 ? -3.560 -4.851 6.133 1.00 96.88 72 ARG A N 1
ATOM 570 C CA . ARG A 1 72 ? -2.143 -5.252 6.127 1.00 96.88 72 ARG A CA 1
ATOM 571 C C . ARG A 1 72 ? -1.871 -6.351 5.101 1.00 96.88 72 ARG A C 1
ATOM 573 O O . ARG A 1 72 ? -0.882 -6.283 4.378 1.00 96.88 72 ARG A O 1
ATOM 580 N N . GLN A 1 73 ? -2.760 -7.339 4.987 1.00 97.50 73 GLN A N 1
ATOM 581 C CA . GLN A 1 73 ? -2.639 -8.381 3.962 1.00 97.50 73 GLN A CA 1
ATOM 582 C C . GLN A 1 73 ? -2.724 -7.807 2.542 1.00 97.50 73 GLN A C 1
ATOM 584 O O . GLN A 1 73 ? -1.953 -8.218 1.675 1.00 97.50 73 GLN A O 1
ATOM 589 N N . ARG A 1 74 ? -3.618 -6.838 2.308 1.00 96.69 74 ARG A N 1
ATOM 590 C CA . ARG A 1 74 ? -3.728 -6.127 1.023 1.00 96.69 74 ARG A CA 1
ATOM 591 C C . ARG A 1 74 ? -2.431 -5.393 0.680 1.00 96.69 74 ARG A C 1
ATOM 593 O O . ARG A 1 74 ? -1.885 -5.607 -0.399 1.00 96.69 74 ARG A O 1
ATOM 600 N N . VAL A 1 75 ? -1.879 -4.633 1.630 1.00 96.38 75 VAL A N 1
ATOM 601 C CA . VAL A 1 75 ? -0.573 -3.961 1.495 1.00 96.38 75 VAL A CA 1
ATOM 602 C C . VAL A 1 75 ? 0.532 -4.945 1.114 1.00 96.38 75 VAL A C 1
ATOM 604 O O . VAL A 1 75 ? 1.251 -4.711 0.145 1.00 96.38 75 VAL A O 1
ATOM 607 N N . LEU A 1 76 ? 0.652 -6.067 1.831 1.00 96.50 76 LEU A N 1
ATOM 608 C CA . LEU A 1 76 ? 1.684 -7.068 1.548 1.00 96.50 76 LEU A CA 1
ATOM 609 C C . LEU A 1 76 ? 1.548 -7.652 0.137 1.00 96.50 76 LEU A C 1
ATOM 611 O O . LEU A 1 76 ? 2.553 -7.793 -0.558 1.00 96.50 76 LEU A O 1
ATOM 615 N N . ARG A 1 77 ? 0.320 -7.938 -0.318 1.00 95.31 77 ARG A N 1
ATOM 616 C CA . ARG A 1 77 ? 0.092 -8.416 -1.691 1.00 95.31 77 ARG A CA 1
ATOM 617 C C . ARG A 1 77 ? 0.485 -7.386 -2.744 1.00 95.31 77 ARG A C 1
ATOM 619 O O . ARG A 1 77 ? 1.062 -7.763 -3.759 1.00 95.31 77 ARG A O 1
ATOM 626 N N . LEU A 1 78 ? 0.189 -6.108 -2.516 1.00 92.31 78 LEU A N 1
ATOM 627 C CA . LEU A 1 78 ? 0.577 -5.042 -3.440 1.00 92.31 78 LEU A CA 1
ATOM 628 C C . LEU A 1 78 ? 2.096 -4.890 -3.534 1.00 92.31 78 LEU A C 1
ATOM 630 O O . LEU A 1 78 ? 2.625 -4.744 -4.634 1.00 92.31 78 LEU A O 1
ATOM 634 N N . LEU A 1 79 ? 2.801 -4.958 -2.403 1.00 92.62 79 LEU A N 1
ATOM 635 C CA . LEU A 1 79 ? 4.262 -4.875 -2.382 1.00 92.62 79 LEU A CA 1
ATOM 636 C C . LEU A 1 79 ? 4.912 -6.054 -3.117 1.00 92.62 79 LEU A C 1
ATOM 638 O O . LEU A 1 79 ? 5.779 -5.827 -3.957 1.00 92.62 79 LEU A O 1
ATOM 642 N N . ASP A 1 80 ? 4.447 -7.280 -2.869 1.00 91.50 80 ASP A N 1
ATOM 643 C CA . ASP A 1 80 ? 4.917 -8.486 -3.565 1.00 91.50 80 ASP A CA 1
ATOM 644 C C . ASP A 1 80 ? 4.657 -8.411 -5.082 1.00 91.50 80 ASP A C 1
ATOM 646 O O . ASP A 1 80 ? 5.534 -8.725 -5.889 1.00 91.50 80 ASP A O 1
ATOM 650 N N . LEU A 1 81 ? 3.487 -7.913 -5.499 1.00 88.12 81 LEU A N 1
ATOM 651 C CA . LEU A 1 81 ? 3.171 -7.712 -6.916 1.00 88.12 81 LEU A CA 1
ATOM 652 C C . LEU A 1 81 ? 4.139 -6.718 -7.584 1.00 88.12 81 LEU A C 1
ATOM 654 O O . LEU A 1 81 ? 4.625 -6.973 -8.689 1.00 88.12 81 LEU A O 1
ATOM 658 N N . LEU A 1 82 ? 4.425 -5.595 -6.921 1.00 86.75 82 LEU A N 1
ATOM 659 C CA . LEU A 1 82 ? 5.345 -4.574 -7.426 1.00 86.75 82 LEU A CA 1
ATOM 660 C C . LEU A 1 82 ? 6.789 -5.084 -7.490 1.00 86.75 82 LEU A C 1
ATOM 662 O O . LEU A 1 82 ? 7.481 -4.834 -8.474 1.00 86.75 82 LEU A O 1
ATOM 666 N N . GLU A 1 83 ? 7.244 -5.827 -6.481 1.00 87.00 83 GLU A N 1
ATOM 667 C CA . GLU A 1 83 ? 8.584 -6.423 -6.453 1.00 87.00 83 GLU A CA 1
ATOM 668 C C . GLU A 1 83 ? 8.786 -7.426 -7.595 1.00 87.00 83 GLU A C 1
ATOM 670 O O . GLU A 1 83 ? 9.762 -7.336 -8.344 1.00 87.00 83 GLU A O 1
ATOM 675 N N . ARG A 1 84 ? 7.821 -8.328 -7.812 1.00 85.12 84 ARG A N 1
ATOM 676 C CA . ARG A 1 84 ? 7.865 -9.284 -8.932 1.00 85.12 84 ARG A CA 1
ATOM 677 C C . ARG A 1 84 ? 7.945 -8.577 -10.281 1.00 85.12 84 ARG A C 1
ATOM 679 O O . ARG A 1 84 ? 8.697 -9.009 -11.154 1.00 85.12 84 ARG A O 1
ATOM 686 N N . LYS A 1 85 ? 7.198 -7.483 -10.458 1.00 79.25 85 LYS A N 1
ATOM 687 C CA . LYS A 1 85 ? 7.249 -6.680 -11.687 1.00 79.25 85 LYS A CA 1
ATOM 688 C C . LYS A 1 85 ? 8.601 -6.005 -11.881 1.00 79.25 85 LYS A C 1
ATOM 690 O O . LYS A 1 85 ? 9.124 -6.068 -12.991 1.00 79.25 85 LYS A O 1
ATOM 695 N N . ALA A 1 86 ? 9.174 -5.420 -10.832 1.00 79.38 86 ALA A N 1
ATOM 696 C CA . ALA A 1 86 ? 10.488 -4.789 -10.909 1.00 79.38 86 ALA A CA 1
ATOM 697 C C . ALA A 1 86 ? 11.558 -5.797 -11.367 1.00 79.38 86 ALA A C 1
ATOM 699 O O . ALA A 1 86 ? 12.318 -5.520 -12.294 1.00 79.38 86 ALA A O 1
ATOM 700 N N . VAL A 1 87 ? 11.543 -7.015 -10.809 1.00 81.31 87 VAL A N 1
ATOM 701 C CA . VAL A 1 87 ? 12.456 -8.100 -11.212 1.00 81.31 87 VAL A CA 1
ATOM 702 C C . VAL A 1 87 ? 12.258 -8.512 -12.677 1.00 81.31 87 VAL A C 1
ATOM 704 O O . VAL A 1 87 ? 13.235 -8.722 -13.396 1.00 81.31 87 VAL A O 1
ATOM 707 N N . LEU A 1 88 ? 11.011 -8.640 -13.145 1.00 76.06 88 LEU A N 1
ATOM 708 C CA . LEU A 1 88 ? 10.716 -8.995 -14.541 1.00 76.06 88 LEU A CA 1
ATOM 709 C C . LEU A 1 88 ? 11.117 -7.888 -15.526 1.00 76.06 88 LEU A C 1
ATOM 711 O O . LEU A 1 88 ? 11.631 -8.178 -16.609 1.00 76.06 88 LEU A O 1
ATOM 715 N N . SER A 1 89 ? 10.895 -6.631 -15.148 1.00 72.44 89 SER A N 1
ATOM 716 C CA . SER A 1 89 ? 11.291 -5.456 -15.927 1.00 72.44 89 SER A CA 1
ATOM 717 C C . SER A 1 89 ? 12.810 -5.399 -16.098 1.00 72.44 89 SER A C 1
ATOM 719 O O . SER A 1 89 ? 13.297 -5.258 -17.218 1.00 72.44 89 SER A O 1
ATOM 721 N N . GLU A 1 90 ? 13.563 -5.618 -15.015 1.00 72.56 90 GLU A N 1
ATOM 722 C CA . GLU A 1 90 ? 15.028 -5.646 -15.042 1.00 72.56 90 GLU A CA 1
ATOM 723 C C . GLU A 1 90 ? 15.563 -6.777 -15.932 1.00 72.56 90 GLU A C 1
ATOM 725 O O . GLU A 1 90 ? 16.397 -6.550 -16.807 1.00 72.56 90 GLU A O 1
ATOM 730 N N . ARG A 1 91 ? 15.004 -7.989 -15.801 1.00 72.38 91 ARG A N 1
ATOM 731 C CA . ARG A 1 91 ? 15.344 -9.126 -16.677 1.00 72.38 91 ARG A CA 1
ATOM 732 C C . ARG A 1 91 ? 15.097 -8.834 -18.156 1.00 72.38 91 ARG A C 1
ATOM 734 O O . ARG A 1 91 ? 15.860 -9.300 -18.990 1.00 72.38 91 ARG A O 1
ATOM 741 N N . SER A 1 92 ? 14.045 -8.081 -18.473 1.00 67.81 92 SER A N 1
ATOM 742 C CA . SER A 1 92 ? 13.707 -7.726 -19.857 1.00 67.81 92 SER A CA 1
ATOM 743 C C . SER A 1 92 ? 14.630 -6.653 -20.442 1.00 67.81 92 SER A C 1
ATOM 745 O O . SER A 1 92 ? 14.713 -6.537 -21.656 1.00 67.81 92 SER A O 1
ATOM 747 N N . ARG A 1 93 ? 15.300 -5.852 -19.601 1.00 62.53 93 ARG A N 1
ATOM 748 C CA . ARG A 1 93 ? 16.294 -4.849 -20.026 1.00 62.53 93 ARG A CA 1
ATOM 749 C C . ARG A 1 93 ? 17.695 -5.431 -20.210 1.00 62.53 93 ARG A C 1
ATOM 751 O O . ARG A 1 93 ? 18.477 -4.870 -20.968 1.00 62.53 93 ARG A O 1
ATOM 758 N N . ALA A 1 94 ? 18.016 -6.498 -19.481 1.00 64.69 94 ALA A N 1
ATOM 759 C CA . ALA A 1 94 ? 19.318 -7.162 -19.525 1.00 64.69 94 ALA A CA 1
ATOM 760 C C . ALA A 1 94 ? 19.461 -8.203 -20.658 1.00 64.69 94 ALA A C 1
ATOM 762 O O . ALA A 1 94 ? 20.564 -8.714 -2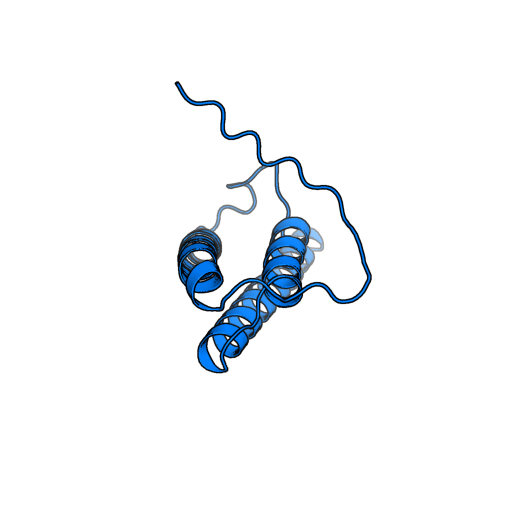0.857 1.00 64.69 94 ALA A O 1
ATOM 763 N N . ALA A 1 95 ? 18.366 -8.541 -21.348 1.00 54.75 95 ALA A N 1
ATOM 764 C CA . ALA A 1 95 ? 18.309 -9.474 -22.478 1.00 54.75 95 ALA A CA 1
ATOM 765 C C . ALA A 1 95 ? 18.312 -8.727 -23.819 1.00 54.75 95 ALA A C 1
ATOM 767 O O . ALA A 1 95 ? 18.919 -9.263 -24.773 1.00 54.75 95 ALA A O 1
#

Foldseek 3Di:
DDDDDPDDDDDPDPQPAAEQVVLVVVLVVLCVVLVVVVPDPDCCPPVPAALVNSLVVLVVSVVRHPHDPVSVVSSVVSNVSSVVVVVVVVVVVVD